Protein AF-A0A3A8I3D2-F1 (afdb_monomer_lite)

Sequence (165 aa):
MLLFLLPLLASAEVLASDATSPMPQQTCRCTVELSTLLSSGLMNAQGVATLRLNAPASSASVNNKADFRIRSFRSSQRIAVLIELPEGVSLPGRDLLASLGALQPQVLPTLQVLQVAPSTASERAQIIVEAPASTTEALGVYTLELLDAEGTRFLVLPDVRFPTS

Secondary structure (DSSP, 8-state):
---------------------------------HHHHHHTTSSBTTBSEEEEEPPP---S-SS-TT--EEEEEE-SSEEEEEEEPPTTPPPPSSPPEEEEEESSS-B----EEEEE--BTTBSS-EEEEEEE--TGGGSS-EEEEEE-TTS-EEEEEEEE-----

pLDDT: mean 70.25, std 18.43, range [34.84, 92.25]

Radius of gyration: 26.81 Å; chains: 1; bounding box: 103×36×58 Å

Structure (mmCIF, N/CA/C/O backbone):
data_AF-A0A3A8I3D2-F1
#
_entry.id   AF-A0A3A8I3D2-F1
#
loop_
_atom_site.group_PDB
_atom_site.id
_atom_site.type_symbol
_atom_site.label_atom_id
_atom_site.label_alt_id
_atom_site.label_comp_id
_atom_site.label_asym_id
_atom_site.label_entity_id
_atom_site.label_seq_id
_atom_site.pdbx_PDB_ins_code
_atom_site.Cartn_x
_atom_site.Cartn_y
_atom_site.Cartn_z
_atom_site.occupancy
_atom_site.B_iso_or_equiv
_atom_site.auth_seq_id
_atom_site.auth_comp_id
_atom_site.auth_asym_id
_atom_site.auth_atom_id
_atom_site.pdbx_PDB_model_num
ATOM 1 N N . MET A 1 1 ? 88.417 6.825 36.143 1.00 45.28 1 MET A N 1
ATOM 2 C CA . MET A 1 1 ? 88.680 6.827 34.685 1.00 45.28 1 MET A CA 1
ATOM 3 C C . MET A 1 1 ? 87.656 5.930 34.005 1.00 45.28 1 MET A C 1
ATOM 5 O O . MET A 1 1 ? 87.291 4.938 34.614 1.00 45.28 1 MET A O 1
ATOM 9 N N . LEU A 1 2 ? 87.270 6.297 32.775 1.00 47.28 2 LEU A N 1
ATOM 10 C CA . LEU A 1 2 ? 86.162 5.828 31.914 1.00 47.28 2 LEU A CA 1
ATOM 11 C C . LEU A 1 2 ? 84.782 6.410 32.273 1.00 47.28 2 LEU A C 1
ATOM 13 O O . LEU A 1 2 ? 84.185 6.007 33.260 1.00 47.28 2 LEU A O 1
ATOM 17 N N . LEU A 1 3 ? 84.348 7.528 31.678 1.00 46.16 3 LEU A N 1
ATOM 18 C CA . LEU A 1 3 ? 83.995 7.870 30.276 1.00 46.16 3 LEU A CA 1
ATOM 19 C C . LEU A 1 3 ? 82.524 7.577 29.945 1.00 46.16 3 LEU A C 1
ATOM 21 O O . LEU A 1 3 ? 82.116 6.439 29.746 1.00 46.16 3 LEU A O 1
ATOM 25 N N . PHE A 1 4 ? 81.777 8.681 29.873 1.00 47.28 4 PHE A N 1
ATOM 26 C CA . PHE A 1 4 ? 80.453 8.849 29.287 1.00 47.28 4 PHE A CA 1
ATOM 27 C C . PHE A 1 4 ? 80.393 8.342 27.840 1.00 47.28 4 PHE A C 1
ATOM 29 O O . PHE A 1 4 ? 81.262 8.686 27.041 1.00 47.28 4 PHE A O 1
ATOM 36 N N . LEU A 1 5 ? 79.299 7.665 27.480 1.00 53.06 5 LEU A N 1
ATOM 37 C CA . LEU A 1 5 ? 78.799 7.595 26.105 1.00 53.06 5 LEU A CA 1
ATOM 38 C C . LEU A 1 5 ? 77.282 7.837 26.106 1.00 53.06 5 LEU A C 1
ATOM 40 O O . LEU A 1 5 ? 76.495 6.995 26.528 1.00 53.06 5 LEU A O 1
ATOM 44 N N . LEU A 1 6 ? 76.913 9.036 25.655 1.00 52.94 6 LEU A N 1
ATOM 45 C CA . LEU A 1 6 ? 75.579 9.423 25.195 1.00 52.94 6 LEU A CA 1
ATOM 46 C C . LEU A 1 6 ? 75.280 8.777 23.830 1.00 52.94 6 LEU A C 1
ATOM 48 O O . LEU A 1 6 ? 76.195 8.631 23.018 1.00 52.94 6 LEU A O 1
ATOM 52 N N . PRO A 1 7 ? 73.994 8.574 23.511 1.00 58.38 7 PRO A N 1
ATOM 53 C CA . PRO A 1 7 ? 73.449 9.024 22.228 1.00 58.38 7 PRO A CA 1
ATOM 54 C C . PRO A 1 7 ? 72.292 10.013 22.499 1.00 58.38 7 PRO A C 1
ATOM 56 O O . PRO A 1 7 ? 71.399 9.728 23.290 1.00 58.38 7 PRO A O 1
ATOM 59 N N . LEU A 1 8 ? 72.393 11.297 22.131 1.00 46.88 8 LEU A N 1
ATOM 60 C CA . LEU A 1 8 ? 72.035 11.897 20.829 1.00 46.88 8 LEU A CA 1
ATOM 61 C C . LEU A 1 8 ? 70.617 11.519 20.328 1.00 46.88 8 LEU A C 1
ATOM 63 O O . LEU A 1 8 ? 70.448 10.450 19.760 1.00 46.88 8 LEU A O 1
ATOM 67 N N . LEU A 1 9 ? 69.654 12.435 20.582 1.00 44.38 9 LEU A N 1
ATOM 68 C CA . LEU A 1 9 ? 68.710 13.105 19.642 1.00 44.38 9 LEU A CA 1
ATOM 69 C C . LEU A 1 9 ? 68.002 12.227 18.573 1.00 44.38 9 LEU A C 1
ATOM 71 O O . LEU A 1 9 ? 68.646 11.449 17.894 1.00 44.38 9 LEU A O 1
ATOM 75 N N . ALA A 1 10 ? 66.714 12.350 18.237 1.00 43.31 10 ALA A N 1
ATOM 76 C CA . ALA A 1 10 ? 65.769 13.458 18.336 1.00 43.31 10 ALA A CA 1
ATOM 77 C C . ALA A 1 10 ? 64.332 12.990 17.994 1.00 43.31 10 ALA A C 1
ATOM 79 O O . ALA A 1 10 ? 64.142 12.025 17.261 1.00 43.31 10 ALA A O 1
ATOM 80 N N . SER A 1 11 ? 63.367 13.765 18.494 1.00 47.00 11 SER A N 1
ATOM 81 C CA . SER A 1 11 ? 62.083 14.162 17.894 1.00 47.00 11 SER A CA 1
ATOM 82 C C . SER A 1 11 ? 61.151 13.126 17.252 1.00 47.00 11 SER A C 1
ATOM 84 O O . SER A 1 11 ? 61.326 12.731 16.104 1.00 47.00 11 SER A O 1
ATOM 86 N N . ALA A 1 12 ? 60.014 12.909 17.914 1.00 44.94 12 ALA A N 1
ATOM 87 C CA . ALA A 1 12 ? 58.710 13.012 17.261 1.00 44.94 12 ALA A CA 1
ATOM 88 C C . ALA A 1 12 ? 57.662 13.443 18.299 1.00 44.94 12 ALA A C 1
ATOM 90 O O . ALA A 1 12 ? 57.175 12.637 19.090 1.00 44.94 12 ALA A O 1
ATOM 91 N N . GLU A 1 13 ? 57.338 14.737 18.302 1.00 48.84 13 GLU A N 1
ATOM 92 C CA . GLU A 1 13 ? 56.023 15.202 18.736 1.00 48.84 13 GLU A CA 1
ATOM 93 C C . GLU A 1 13 ? 54.978 14.552 17.824 1.00 48.84 13 GLU A C 1
ATOM 95 O O . GLU A 1 13 ? 54.982 14.777 16.615 1.00 48.84 13 GLU A O 1
ATOM 100 N N . VAL A 1 14 ? 54.067 13.766 18.392 1.00 44.44 14 VAL A N 1
ATOM 101 C CA . VAL A 1 14 ? 52.742 13.572 17.803 1.00 44.44 14 VAL A CA 1
ATOM 102 C C . VAL A 1 14 ? 51.732 13.865 18.899 1.00 44.44 14 VAL A C 1
ATOM 104 O O . VAL A 1 14 ? 51.748 13.272 19.976 1.00 44.44 14 VAL A O 1
ATOM 107 N N . LEU A 1 15 ? 50.930 14.879 18.601 1.00 45.19 15 LEU A N 1
ATOM 108 C CA . LEU A 1 15 ? 49.919 15.493 19.438 1.00 45.19 15 LEU A CA 1
ATOM 109 C C . LEU A 1 15 ? 48.858 14.491 19.900 1.00 45.19 15 LEU A C 1
ATOM 111 O O . LEU A 1 15 ? 48.501 13.542 19.204 1.00 45.19 15 LEU A O 1
ATOM 115 N N . ALA A 1 16 ? 48.352 14.777 21.092 1.00 43.56 16 ALA A N 1
ATOM 116 C CA . ALA A 1 16 ? 47.187 14.170 21.702 1.00 43.56 16 ALA A CA 1
ATOM 117 C C . ALA A 1 16 ? 45.864 14.559 21.006 1.00 43.56 16 ALA A C 1
ATOM 119 O O . ALA A 1 16 ? 45.813 15.488 20.201 1.00 43.56 16 ALA A O 1
ATOM 120 N N . SER A 1 17 ? 44.808 13.897 21.491 1.00 39.97 17 SER A N 1
ATOM 121 C CA . SER A 1 17 ? 43.369 14.187 21.381 1.00 39.97 17 SER A CA 1
ATOM 122 C C . SER A 1 17 ? 42.660 13.568 20.175 1.00 39.97 17 SER A C 1
ATOM 124 O O . SER A 1 17 ? 42.918 13.924 19.035 1.00 39.97 17 SER A O 1
ATOM 126 N N . ASP A 1 18 ? 41.898 12.490 20.353 1.00 41.66 18 ASP A N 1
ATOM 127 C CA . ASP A 1 18 ? 40.596 12.362 21.043 1.00 41.66 18 ASP A CA 1
ATOM 128 C C . ASP A 1 18 ? 39.407 12.602 20.087 1.00 41.66 18 ASP A C 1
ATOM 130 O O . ASP A 1 18 ? 39.332 13.605 19.384 1.00 41.66 18 ASP A O 1
ATOM 134 N N . ALA A 1 19 ? 38.489 11.633 20.144 1.00 44.56 19 ALA A N 1
ATOM 135 C CA . ALA A 1 19 ? 37.110 11.587 19.664 1.00 44.56 19 ALA A CA 1
ATOM 136 C C . ALA A 1 19 ? 36.756 11.401 18.161 1.00 44.56 19 ALA A C 1
ATOM 138 O O . ALA A 1 19 ? 37.063 12.216 17.295 1.00 44.56 19 ALA A O 1
ATOM 139 N N . THR A 1 20 ? 35.824 10.440 17.974 1.00 39.44 20 THR A N 1
ATOM 140 C CA . THR A 1 20 ? 34.731 10.350 16.960 1.00 39.44 20 THR A CA 1
ATOM 141 C C . THR A 1 20 ? 35.071 9.611 15.653 1.00 39.44 20 THR A C 1
ATOM 143 O O . THR A 1 20 ? 35.950 10.035 14.922 1.00 39.44 20 THR A O 1
ATOM 146 N N . SER A 1 21 ? 34.419 8.540 15.184 1.00 49.59 21 SER A N 1
ATOM 147 C CA . SER A 1 21 ? 33.347 7.629 15.629 1.00 49.59 21 SER A CA 1
ATOM 148 C C . SER A 1 21 ? 33.421 6.383 14.719 1.00 49.59 21 SER A C 1
ATOM 150 O O . SER A 1 21 ? 33.806 6.524 13.555 1.00 49.59 21 SER A O 1
ATOM 152 N N . PRO A 1 22 ? 33.014 5.178 15.158 1.00 46.62 22 PRO A N 1
ATOM 153 C CA . PRO A 1 22 ? 32.799 4.069 14.235 1.00 46.62 22 PRO A CA 1
ATOM 154 C C . PRO A 1 22 ? 31.617 4.391 13.309 1.00 46.62 22 PRO A C 1
ATOM 156 O O . PRO A 1 22 ? 30.553 4.816 13.760 1.00 46.62 22 PRO A O 1
ATOM 159 N N . MET A 1 23 ? 31.817 4.191 12.006 1.00 46.06 23 MET A N 1
ATOM 160 C CA . MET A 1 23 ? 30.776 4.261 10.979 1.00 46.06 23 MET A CA 1
ATOM 161 C C . MET A 1 23 ? 29.561 3.424 11.429 1.00 46.06 23 MET A C 1
ATOM 163 O O . MET A 1 23 ? 29.743 2.235 11.716 1.00 46.06 23 MET A O 1
ATOM 167 N N . PRO A 1 24 ? 28.334 3.974 11.508 1.00 43.16 24 PRO A N 1
ATOM 168 C CA . PRO A 1 24 ? 27.174 3.149 11.790 1.00 43.16 24 PRO A CA 1
ATOM 169 C C . PRO A 1 24 ? 26.955 2.229 10.590 1.00 43.16 24 PRO A C 1
ATOM 171 O O . PRO A 1 24 ? 26.615 2.667 9.492 1.00 43.16 24 PRO A O 1
ATOM 174 N N . GLN A 1 25 ? 27.178 0.933 10.799 1.00 41.53 25 GLN A N 1
ATOM 175 C CA . GLN A 1 25 ? 26.699 -0.097 9.893 1.00 41.53 25 GLN A CA 1
ATOM 176 C C . GLN A 1 25 ? 25.180 0.017 9.850 1.00 41.53 25 GLN A C 1
ATOM 178 O O . GLN A 1 25 ? 24.478 -0.418 10.762 1.00 41.53 25 GLN A O 1
ATOM 183 N N . GLN A 1 26 ? 24.661 0.618 8.786 1.00 46.66 26 GLN A N 1
ATOM 184 C CA . GLN A 1 26 ? 23.233 0.667 8.525 1.00 46.66 26 GLN A CA 1
ATOM 185 C C . GLN A 1 26 ? 22.783 -0.684 7.967 1.00 46.66 26 GLN A C 1
ATOM 187 O O . GLN A 1 26 ? 22.325 -0.817 6.841 1.00 46.66 26 GLN A O 1
ATOM 192 N N . THR A 1 27 ? 22.929 -1.725 8.779 1.00 40.25 27 THR A N 1
ATOM 193 C CA . THR A 1 27 ? 22.134 -2.933 8.642 1.00 40.25 27 THR A CA 1
ATOM 194 C C . THR A 1 27 ? 20.965 -2.771 9.591 1.00 40.25 27 THR A C 1
ATOM 196 O O . THR A 1 27 ? 21.066 -3.111 10.770 1.00 40.25 27 THR A O 1
ATOM 199 N N . CYS A 1 28 ? 19.843 -2.255 9.088 1.00 41.00 28 CYS A N 1
ATOM 200 C CA . CYS A 1 28 ? 18.551 -2.572 9.686 1.00 41.00 28 CYS A CA 1
ATOM 201 C C . CYS A 1 28 ? 18.375 -4.093 9.585 1.00 41.00 28 CYS A C 1
ATOM 203 O O . CYS A 1 28 ? 17.781 -4.607 8.643 1.00 41.00 28 CYS A O 1
ATOM 205 N N . ARG A 1 29 ? 18.937 -4.839 10.540 1.00 43.75 29 ARG A N 1
ATOM 206 C CA . ARG A 1 29 ? 18.545 -6.223 10.793 1.00 43.75 29 ARG A CA 1
ATOM 207 C C . ARG A 1 29 ? 17.250 -6.188 11.587 1.00 43.75 29 ARG A C 1
ATOM 209 O O . ARG A 1 29 ? 17.215 -6.533 12.760 1.00 43.75 29 ARG A O 1
ATOM 216 N N . CYS A 1 30 ? 16.183 -5.754 10.931 1.00 47.91 30 CYS A N 1
ATOM 217 C CA . CYS A 1 30 ? 14.837 -5.981 11.424 1.00 47.91 30 CYS A CA 1
ATOM 218 C C . CYS A 1 30 ? 14.415 -7.380 10.973 1.00 47.91 30 CYS A C 1
ATOM 220 O O . CYS A 1 30 ? 13.545 -7.537 10.122 1.00 47.91 30 CYS A O 1
ATOM 222 N N . THR A 1 31 ? 15.067 -8.414 11.511 1.00 47.69 31 THR A N 1
ATOM 223 C CA . THR A 1 31 ? 14.458 -9.746 11.541 1.00 47.69 31 THR A CA 1
ATOM 224 C C . THR A 1 31 ? 13.271 -9.631 12.481 1.00 47.69 31 THR A C 1
ATOM 226 O O . THR A 1 31 ? 13.422 -9.652 13.700 1.00 47.69 31 THR A O 1
ATOM 229 N N . VAL A 1 32 ? 12.092 -9.387 11.913 1.00 58.62 32 VAL A N 1
ATOM 230 C CA . VAL A 1 32 ? 10.853 -9.444 12.678 1.00 58.62 32 VAL A CA 1
ATOM 231 C C . VAL A 1 32 ? 10.551 -10.921 12.878 1.00 58.62 32 VAL A C 1
ATOM 233 O O . VAL A 1 32 ? 10.232 -11.635 11.929 1.00 58.62 32 VAL A O 1
ATOM 236 N N . GLU A 1 33 ? 10.727 -11.389 14.107 1.00 64.38 33 GLU A N 1
ATOM 237 C CA . GLU A 1 33 ? 10.473 -12.778 14.466 1.00 64.38 33 GLU A CA 1
ATOM 238 C C . GLU A 1 33 ? 8.989 -13.116 14.277 1.00 64.38 33 GLU A C 1
ATOM 240 O O . GLU A 1 33 ? 8.096 -12.307 14.542 1.00 64.38 33 GLU A O 1
ATOM 245 N N . LEU A 1 34 ? 8.708 -14.351 13.863 1.00 56.59 34 LEU A N 1
ATOM 246 C CA . LEU A 1 34 ? 7.341 -14.856 13.691 1.00 56.59 34 LEU A CA 1
ATOM 247 C C . LEU A 1 34 ? 6.551 -14.775 15.005 1.00 56.59 34 LEU A C 1
ATOM 249 O O . LEU A 1 34 ? 5.368 -14.446 15.011 1.00 56.59 34 LEU A O 1
ATOM 253 N N . SER A 1 35 ? 7.231 -14.995 16.132 1.00 50.88 35 SER A N 1
ATOM 254 C CA . SER A 1 35 ? 6.681 -14.788 17.472 1.00 50.88 35 SER A CA 1
ATOM 255 C C . SER A 1 35 ? 6.324 -13.323 17.734 1.00 50.88 35 SER A C 1
ATOM 257 O O . SER A 1 35 ? 5.276 -13.055 18.321 1.00 50.88 35 SER A O 1
ATOM 259 N N . THR A 1 36 ? 7.131 -12.367 17.266 1.00 58.78 36 THR A N 1
ATOM 260 C CA . THR A 1 36 ? 6.819 -10.932 17.325 1.00 58.78 36 THR A CA 1
ATOM 261 C C . THR A 1 36 ? 5.598 -10.607 16.475 1.00 58.78 36 THR A C 1
ATOM 263 O O . THR A 1 36 ? 4.718 -9.908 16.962 1.00 58.78 36 THR A O 1
ATOM 266 N N . LEU A 1 37 ? 5.476 -11.156 15.262 1.00 61.00 37 LEU A N 1
ATOM 267 C CA . LEU A 1 37 ? 4.299 -10.964 14.399 1.00 61.00 37 LEU A CA 1
ATOM 268 C C . LEU A 1 37 ? 3.014 -11.569 14.998 1.00 61.00 37 LEU A C 1
ATOM 270 O O . LEU A 1 37 ? 1.954 -10.950 14.923 1.00 61.00 37 LEU A O 1
ATOM 274 N N . LEU A 1 38 ? 3.106 -12.745 15.628 1.00 52.06 38 LEU A N 1
ATOM 275 C CA . LEU A 1 38 ? 1.980 -13.420 16.288 1.00 52.06 38 LEU A CA 1
ATOM 276 C C . LEU A 1 38 ? 1.554 -12.703 17.580 1.00 52.06 38 LEU A C 1
ATOM 278 O O . LEU A 1 38 ? 0.372 -12.441 17.784 1.00 52.06 38 LEU A O 1
ATOM 282 N N . SER A 1 39 ? 2.510 -12.344 18.442 1.00 48.19 39 SER A N 1
ATOM 283 C CA . SER A 1 39 ? 2.247 -11.654 19.720 1.00 48.19 39 SER A CA 1
ATOM 284 C C . SER A 1 39 ? 1.728 -10.229 19.544 1.00 48.19 39 SER A C 1
ATOM 286 O O . SER A 1 39 ? 0.940 -9.761 20.360 1.00 48.19 39 SER A O 1
ATOM 288 N N . SER A 1 40 ? 2.118 -9.556 18.461 1.00 55.94 40 SER A N 1
ATOM 289 C CA . SER A 1 40 ? 1.561 -8.253 18.090 1.00 55.94 40 SER A CA 1
ATOM 290 C C . SER A 1 40 ? 0.225 -8.365 17.347 1.00 55.94 40 SER A C 1
ATOM 292 O O . SER A 1 40 ? -0.410 -7.346 17.098 1.00 55.94 40 SER A O 1
ATOM 294 N N . GLY A 1 41 ? -0.244 -9.572 17.006 1.00 53.28 41 GLY A N 1
ATOM 295 C CA . GLY A 1 41 ? -1.491 -9.784 16.263 1.00 53.28 41 GLY A CA 1
ATOM 296 C C . GLY A 1 41 ? -1.425 -9.315 14.806 1.00 53.28 41 GLY A C 1
ATOM 297 O O . GLY A 1 41 ? -2.460 -9.076 14.187 1.00 53.28 41 GLY A O 1
ATOM 298 N N . LEU A 1 42 ? -0.215 -9.145 14.261 1.00 51.12 42 LEU A N 1
ATOM 299 C CA . LEU A 1 42 ? 0.008 -8.819 12.850 1.00 51.12 42 LEU A CA 1
ATOM 300 C C . LEU A 1 42 ? -0.088 -10.062 11.950 1.00 51.12 42 LEU A C 1
ATOM 302 O O . LEU A 1 42 ? -0.226 -9.943 10.735 1.00 51.12 42 LEU A O 1
ATOM 306 N N . MET A 1 43 ? -0.025 -11.243 12.562 1.00 60.47 43 MET A N 1
ATOM 307 C CA . MET A 1 43 ? -0.262 -12.547 11.964 1.00 60.47 43 MET A CA 1
ATOM 308 C C . MET A 1 43 ? -1.170 -13.338 12.913 1.00 60.47 43 MET A C 1
ATOM 310 O O . MET A 1 43 ? -0.971 -13.295 14.126 1.00 60.47 43 MET A O 1
ATOM 314 N N . ASN A 1 44 ? -2.173 -14.042 12.395 1.00 62.03 44 ASN A N 1
ATOM 315 C CA . ASN A 1 44 ? -3.043 -14.922 13.186 1.00 62.03 44 ASN A CA 1
ATOM 316 C C . ASN A 1 44 ? -3.068 -16.340 12.583 1.00 62.03 44 ASN A C 1
ATOM 318 O O . ASN A 1 44 ? -2.254 -16.665 11.718 1.00 62.03 44 ASN A O 1
ATOM 322 N N . ALA A 1 45 ? -3.979 -17.206 13.041 1.00 51.19 45 ALA A N 1
ATOM 323 C CA . ALA A 1 45 ? -4.124 -18.569 12.511 1.00 51.19 45 ALA A CA 1
ATOM 324 C C . ALA A 1 45 ? -4.437 -18.606 10.997 1.00 51.19 45 ALA A C 1
ATOM 326 O O . ALA A 1 45 ? -4.316 -19.654 10.368 1.00 51.19 45 ALA A O 1
ATOM 327 N N . GLN A 1 46 ? -4.824 -17.469 10.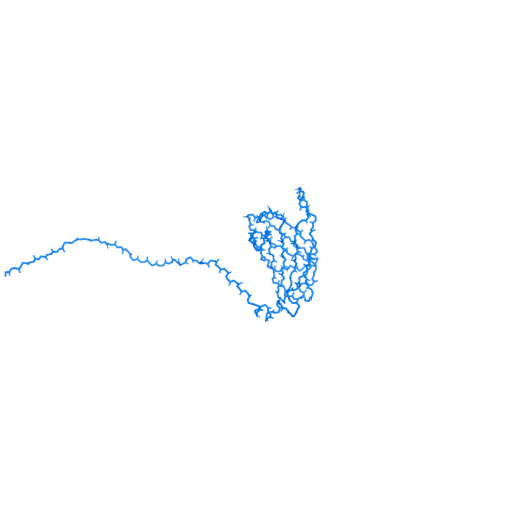415 1.00 51.53 46 GLN A N 1
ATOM 328 C CA . GLN A 1 46 ? -5.106 -17.257 9.001 1.00 51.53 46 GLN A CA 1
ATOM 329 C C . GLN A 1 46 ? -3.936 -16.576 8.254 1.00 51.53 46 GLN A C 1
ATOM 331 O O . GLN A 1 46 ? -4.031 -16.351 7.049 1.00 51.53 46 GLN A O 1
ATOM 336 N N . GLY A 1 47 ? -2.816 -16.296 8.933 1.00 60.88 47 GLY A N 1
ATOM 337 C CA . GLY A 1 47 ? -1.613 -15.679 8.371 1.00 60.88 47 GLY A CA 1
ATOM 338 C C . GLY A 1 47 ? -1.626 -14.149 8.429 1.00 60.88 47 GLY A C 1
ATOM 339 O O . GLY A 1 47 ? -2.226 -13.551 9.320 1.00 60.88 47 GLY A O 1
ATOM 340 N N . VAL A 1 48 ? -0.910 -13.509 7.499 1.00 64.69 48 VAL A N 1
ATOM 341 C CA . VAL A 1 48 ? -1.051 -12.071 7.223 1.00 64.69 48 VAL A CA 1
ATOM 342 C C . VAL A 1 48 ? -2.175 -11.925 6.212 1.00 64.69 48 VAL A C 1
ATOM 344 O O . VAL A 1 48 ? -2.119 -12.522 5.136 1.00 64.69 48 VAL A O 1
ATOM 347 N N . ALA A 1 49 ? -3.188 -11.132 6.537 1.00 60.91 49 ALA A N 1
ATOM 348 C CA . ALA A 1 49 ? -4.296 -10.925 5.626 1.00 60.91 49 ALA A CA 1
ATOM 349 C C . ALA A 1 49 ? -3.813 -10.143 4.394 1.00 60.91 49 ALA A C 1
ATOM 351 O O . ALA A 1 49 ? -3.170 -9.097 4.526 1.00 60.91 49 ALA A O 1
ATOM 352 N N . THR A 1 50 ? -4.121 -10.644 3.196 1.00 60.12 50 THR A N 1
ATOM 353 C CA . THR A 1 50 ? -3.716 -10.025 1.925 1.00 60.12 50 THR A CA 1
ATOM 354 C C . THR A 1 50 ? -4.926 -9.760 1.045 1.00 60.12 50 THR A C 1
ATOM 356 O O . THR A 1 50 ? -5.768 -10.645 0.886 1.00 60.12 50 THR A O 1
ATOM 359 N N . LEU A 1 51 ? -4.980 -8.596 0.404 1.00 60.22 51 LEU A N 1
ATOM 360 C CA . LEU A 1 51 ? -5.976 -8.284 -0.619 1.00 60.22 51 LEU A CA 1
ATOM 361 C C . LEU A 1 51 ? -5.272 -7.817 -1.897 1.00 60.22 51 LEU A C 1
ATOM 363 O O . LEU A 1 51 ? -4.402 -6.953 -1.851 1.00 60.22 51 LEU A O 1
ATOM 367 N N . ARG A 1 52 ? -5.629 -8.392 -3.051 1.00 70.31 52 ARG A N 1
ATOM 368 C CA . ARG A 1 52 ? -5.163 -7.894 -4.357 1.00 70.31 52 ARG A CA 1
ATOM 369 C C . ARG A 1 52 ? -5.992 -6.676 -4.758 1.00 70.31 52 ARG A C 1
ATOM 371 O O . ARG A 1 52 ? -7.216 -6.726 -4.671 1.00 70.31 52 ARG A O 1
ATOM 378 N N . LEU A 1 53 ? -5.327 -5.619 -5.216 1.00 57.75 53 LEU A N 1
ATOM 379 C CA . LEU A 1 53 ? -5.969 -4.398 -5.704 1.00 57.75 53 LEU A CA 1
ATOM 380 C C . LEU A 1 53 ? -5.848 -4.305 -7.228 1.00 57.75 53 LEU A C 1
ATOM 382 O O . LEU A 1 53 ? -4.884 -4.800 -7.816 1.00 57.75 53 LEU A O 1
ATOM 386 N N . ASN A 1 54 ? -6.823 -3.658 -7.864 1.00 72.56 54 ASN A N 1
ATOM 387 C CA . ASN A 1 54 ? -6.769 -3.376 -9.295 1.00 72.56 54 ASN A CA 1
ATOM 388 C C . ASN A 1 54 ? -5.859 -2.168 -9.546 1.00 72.56 54 ASN A C 1
ATOM 390 O O . ASN A 1 54 ? -5.974 -1.151 -8.864 1.00 72.56 54 ASN A O 1
ATOM 394 N N . ALA A 1 55 ? -4.973 -2.262 -10.536 1.00 59.47 55 ALA A N 1
ATOM 395 C CA . ALA A 1 55 ? -4.163 -1.124 -10.953 1.00 59.47 55 ALA A CA 1
ATOM 396 C C . ALA A 1 55 ? -5.020 -0.103 -11.737 1.00 59.47 55 ALA A C 1
ATOM 398 O O . ALA A 1 55 ? -5.819 -0.504 -12.588 1.00 59.47 55 ALA A O 1
ATOM 399 N N . PRO A 1 56 ? -4.876 1.209 -11.485 1.00 52.84 56 PRO A N 1
ATOM 400 C CA . PRO A 1 56 ? -5.593 2.245 -12.216 1.00 52.84 56 PRO A CA 1
ATOM 401 C C . PRO A 1 56 ? -5.000 2.472 -13.606 1.00 52.84 56 PRO A C 1
ATOM 403 O O . PRO A 1 56 ? -3.825 2.218 -13.868 1.00 52.84 56 PRO A O 1
ATOM 406 N N . ALA A 1 57 ? -5.820 3.019 -14.504 1.00 46.53 57 ALA A N 1
ATOM 407 C CA . ALA A 1 57 ? -5.355 3.506 -15.796 1.00 46.53 57 ALA A CA 1
ATOM 408 C C . ALA A 1 57 ? -4.537 4.797 -15.597 1.00 46.53 57 ALA A C 1
ATOM 410 O O . ALA A 1 57 ? -5.100 5.844 -15.289 1.00 46.53 57 ALA A O 1
ATOM 411 N N . SER A 1 58 ? -3.213 4.725 -15.758 1.00 43.91 58 SER A N 1
ATOM 412 C CA . SER A 1 58 ? -2.336 5.905 -15.725 1.00 43.91 58 SER A CA 1
ATOM 413 C C . SER A 1 58 ? -2.555 6.806 -16.949 1.00 43.91 58 SER A C 1
ATOM 415 O O . SER A 1 58 ? -2.759 6.313 -18.060 1.00 43.91 58 SER A O 1
ATOM 417 N N . SER A 1 59 ? -2.491 8.127 -16.745 1.00 41.66 59 SER A N 1
ATOM 418 C CA . SER A 1 59 ? -2.518 9.157 -17.795 1.00 41.66 59 SER A CA 1
ATOM 419 C C . SER A 1 59 ? -1.146 9.421 -18.434 1.00 41.66 59 SER A C 1
ATOM 421 O O . SER A 1 59 ? -1.053 10.219 -19.368 1.00 41.66 59 SER A O 1
ATOM 423 N N . ALA A 1 60 ? -0.080 8.761 -17.967 1.00 41.75 60 ALA A N 1
ATOM 424 C CA . ALA A 1 60 ? 1.241 8.862 -18.573 1.00 41.75 60 ALA A CA 1
ATOM 425 C C . ALA A 1 60 ? 1.317 7.983 -19.834 1.00 41.75 60 ALA A C 1
ATOM 427 O O . ALA A 1 60 ? 1.152 6.764 -19.789 1.00 41.75 60 ALA A O 1
ATOM 428 N N . SER A 1 61 ? 1.523 8.642 -20.972 1.00 41.03 61 SER A N 1
ATOM 429 C CA . SER A 1 61 ? 1.643 8.046 -22.299 1.00 41.03 61 SER A CA 1
ATOM 430 C C . SER A 1 61 ? 2.732 6.963 -22.370 1.00 41.03 61 SER A C 1
ATOM 432 O O . SER A 1 61 ? 3.822 7.135 -21.832 1.00 41.03 61 SER A O 1
ATOM 434 N N . VAL A 1 62 ? 2.421 5.921 -23.155 1.00 35.22 62 VAL A N 1
ATOM 435 C CA . VAL A 1 62 ? 3.261 4.823 -23.677 1.00 35.22 62 VAL A CA 1
ATOM 436 C C . VAL A 1 62 ? 3.152 3.474 -22.933 1.00 35.22 62 VAL A C 1
ATOM 438 O O . VAL A 1 62 ? 3.934 3.108 -22.064 1.00 35.22 62 VAL A O 1
ATOM 441 N N . ASN A 1 63 ? 2.165 2.690 -23.387 1.00 34.84 63 ASN A N 1
ATOM 442 C CA . ASN A 1 63 ? 2.148 1.224 -23.532 1.00 34.84 63 ASN A CA 1
ATOM 443 C C . ASN A 1 63 ? 2.370 0.279 -22.338 1.00 34.84 63 ASN A C 1
ATOM 445 O O . ASN A 1 63 ? 2.326 -0.925 -22.565 1.00 34.84 63 ASN A O 1
ATOM 449 N N . ASN A 1 64 ? 2.505 0.733 -21.090 1.00 42.41 64 ASN A N 1
ATOM 450 C CA . ASN A 1 64 ? 2.745 -0.182 -19.958 1.00 42.41 64 ASN A CA 1
ATOM 451 C C . ASN A 1 64 ? 1.592 -0.243 -18.938 1.00 42.41 64 ASN A C 1
ATOM 453 O O . ASN A 1 64 ? 1.777 -0.219 -17.724 1.00 42.41 64 ASN A O 1
ATOM 457 N N . LYS A 1 65 ? 0.361 -0.305 -19.460 1.00 47.22 65 LYS A N 1
ATOM 458 C CA . LYS A 1 65 ? -0.906 -0.246 -18.707 1.00 47.22 65 LYS A CA 1
ATOM 459 C C . LYS A 1 65 ? -1.174 -1.468 -17.797 1.00 47.22 65 LYS A C 1
ATOM 461 O O . LYS A 1 65 ? -2.140 -1.429 -17.046 1.00 47.22 65 LYS A O 1
ATOM 466 N N . ALA A 1 66 ? -0.396 -2.555 -17.870 1.00 53.22 66 ALA A N 1
ATOM 467 C CA . ALA A 1 66 ? -0.892 -3.892 -17.504 1.00 53.22 66 ALA A CA 1
ATOM 468 C C . ALA A 1 66 ? -0.139 -4.670 -16.406 1.00 53.22 66 ALA A C 1
ATOM 470 O O . ALA A 1 66 ? -0.609 -5.747 -16.051 1.00 53.22 66 ALA A O 1
ATOM 471 N N . ASP A 1 67 ? 0.973 -4.178 -15.846 1.00 72.25 67 ASP A N 1
ATOM 472 C CA . ASP A 1 67 ? 1.857 -5.065 -15.061 1.00 72.25 67 ASP A CA 1
ATOM 473 C C . ASP A 1 67 ? 2.143 -4.666 -13.609 1.00 72.25 67 ASP A C 1
ATOM 475 O O . ASP A 1 67 ? 2.887 -5.371 -12.922 1.00 72.25 67 ASP A O 1
ATOM 479 N N . PHE A 1 68 ? 1.538 -3.594 -13.092 1.00 81.69 68 PHE A N 1
ATOM 480 C CA . PHE A 1 68 ? 1.627 -3.334 -11.654 1.00 81.69 68 PHE A CA 1
ATOM 481 C C . PHE A 1 68 ? 0.900 -4.434 -10.879 1.00 81.69 68 PHE A C 1
ATOM 483 O O . PHE A 1 68 ? -0.287 -4.684 -11.098 1.00 81.69 68 PHE A O 1
ATOM 490 N N . ARG A 1 69 ? 1.594 -5.067 -9.930 1.00 86.00 69 ARG A N 1
ATOM 491 C CA . ARG A 1 69 ? 0.965 -5.995 -8.983 1.00 86.00 69 ARG A CA 1
ATOM 492 C C . ARG A 1 69 ? 0.835 -5.299 -7.647 1.00 86.00 69 ARG A C 1
ATOM 494 O O . ARG A 1 69 ? 1.834 -4.973 -7.013 1.00 86.00 69 ARG A O 1
ATOM 501 N N . ILE A 1 70 ? -0.406 -5.081 -7.230 1.00 87.31 70 ILE A N 1
ATOM 502 C CA . ILE A 1 70 ? -0.705 -4.303 -6.034 1.00 87.31 70 ILE A CA 1
ATOM 503 C C . ILE A 1 70 ? -1.388 -5.205 -5.015 1.00 87.31 70 ILE A C 1
ATOM 505 O O . ILE A 1 70 ? -2.367 -5.896 -5.317 1.00 87.31 70 ILE A O 1
ATOM 509 N N . ARG A 1 71 ? -0.851 -5.209 -3.797 1.00 87.62 71 ARG A N 1
ATOM 510 C CA . ARG A 1 71 ? -1.388 -5.957 -2.662 1.00 87.62 71 ARG A CA 1
ATOM 511 C C . ARG A 1 71 ? -1.465 -5.048 -1.452 1.00 87.62 71 ARG A C 1
ATOM 513 O O . ARG A 1 71 ? -0.524 -4.308 -1.191 1.00 87.62 71 ARG A O 1
ATOM 520 N N . SER A 1 72 ? -2.551 -5.131 -0.702 1.00 88.56 72 SER A N 1
ATOM 521 C CA . SER A 1 72 ? -2.661 -4.497 0.603 1.00 88.56 72 SER A CA 1
ATOM 522 C C . SER A 1 72 ? -2.650 -5.538 1.712 1.00 88.56 72 SER A C 1
ATOM 524 O O . SER A 1 72 ? -3.108 -6.673 1.548 1.00 88.56 72 SER A O 1
ATOM 526 N N . PHE A 1 73 ? -2.103 -5.129 2.847 1.00 85.00 73 PHE A N 1
ATOM 527 C CA . PHE A 1 73 ? -1.923 -5.946 4.030 1.00 85.00 73 PHE A CA 1
ATOM 528 C C . PHE A 1 73 ? -2.489 -5.205 5.223 1.00 85.00 73 PHE A C 1
ATOM 530 O O . PHE A 1 73 ? -2.368 -3.981 5.326 1.00 85.00 73 PHE A O 1
ATOM 537 N N . ARG A 1 74 ? -3.084 -5.961 6.139 1.00 85.44 74 ARG A N 1
ATOM 538 C CA . ARG A 1 74 ? -3.508 -5.438 7.428 1.00 85.44 74 ARG A CA 1
ATOM 539 C C . ARG A 1 74 ? -2.964 -6.310 8.534 1.00 85.44 74 ARG A C 1
ATOM 541 O O . ARG A 1 74 ? -2.853 -7.524 8.414 1.00 85.44 74 ARG A O 1
ATOM 548 N N . SER A 1 75 ? -2.703 -5.637 9.629 1.00 80.31 75 SER A N 1
ATOM 549 C CA . SER A 1 75 ? -2.285 -6.176 10.896 1.00 80.31 75 SER A CA 1
ATOM 550 C C . SER A 1 75 ? -3.076 -5.469 12.012 1.00 80.31 75 SER A C 1
ATOM 552 O O . SER A 1 75 ? -3.844 -4.552 11.723 1.00 80.31 75 SER A O 1
ATOM 554 N N . SER A 1 76 ? -2.928 -5.854 13.279 1.00 79.75 76 SER A N 1
ATOM 555 C CA . SER A 1 76 ? -3.686 -5.234 14.384 1.00 79.75 76 SER A CA 1
ATOM 556 C C . SER A 1 76 ? -3.481 -3.711 14.537 1.00 79.75 76 SER A C 1
ATOM 558 O O . SER A 1 76 ? -4.375 -3.022 15.027 1.00 79.75 76 SER A O 1
ATOM 560 N N . GLN A 1 77 ? -2.307 -3.193 14.149 1.00 81.50 77 GLN A N 1
ATOM 561 C CA . GLN A 1 77 ? -1.888 -1.802 14.393 1.00 81.50 77 GLN A CA 1
ATOM 562 C C . GLN A 1 77 ? -1.240 -1.120 13.181 1.00 81.50 77 GLN A C 1
ATOM 564 O O . GLN A 1 77 ? -0.772 0.017 13.283 1.00 81.50 77 GLN A O 1
ATOM 569 N N . ARG A 1 78 ? -1.153 -1.805 12.040 1.00 85.50 78 ARG A N 1
ATOM 570 C CA . ARG A 1 78 ? -0.530 -1.280 10.819 1.00 85.50 78 ARG A CA 1
ATOM 571 C C . ARG A 1 78 ? -1.254 -1.748 9.570 1.00 85.50 78 ARG A C 1
ATOM 573 O O . ARG A 1 78 ? -1.816 -2.847 9.516 1.00 85.50 78 ARG A O 1
ATOM 580 N N . ILE A 1 79 ? -1.126 -0.934 8.540 1.00 87.81 79 ILE A N 1
ATOM 581 C CA . ILE A 1 79 ? -1.509 -1.241 7.170 1.00 87.81 79 ILE A CA 1
ATOM 582 C C . ILE A 1 79 ? -0.295 -1.094 6.262 1.00 87.81 79 ILE A C 1
ATOM 584 O O . ILE A 1 79 ? 0.600 -0.290 6.535 1.00 87.81 79 ILE A O 1
ATOM 588 N N . ALA A 1 80 ? -0.276 -1.861 5.177 1.00 91.94 80 ALA A N 1
ATOM 589 C CA . ALA A 1 80 ? 0.740 -1.720 4.147 1.00 91.94 80 ALA A CA 1
ATOM 590 C C . ALA A 1 80 ? 0.156 -1.900 2.745 1.00 91.94 80 ALA A C 1
ATOM 592 O O . ALA A 1 80 ? -0.785 -2.670 2.551 1.00 91.94 80 ALA A O 1
ATOM 593 N N . VAL A 1 81 ? 0.742 -1.221 1.763 1.00 90.69 81 VAL A N 1
ATOM 594 C CA . VAL A 1 81 ? 0.493 -1.428 0.335 1.00 90.69 81 VAL A CA 1
ATOM 595 C C . VAL A 1 81 ? 1.822 -1.755 -0.337 1.00 90.69 81 VAL A C 1
ATOM 597 O O . VAL A 1 81 ? 2.754 -0.959 -0.298 1.00 90.69 81 VAL A O 1
ATOM 600 N N . LEU A 1 82 ? 1.902 -2.929 -0.956 1.00 90.38 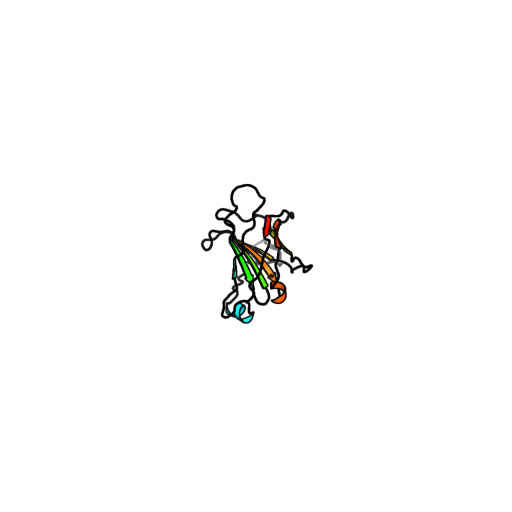82 LEU A N 1
ATOM 601 C CA . LEU A 1 82 ? 3.009 -3.349 -1.808 1.00 90.38 82 LEU A CA 1
ATOM 602 C C . LEU A 1 82 ? 2.630 -3.120 -3.264 1.00 90.38 82 LEU A C 1
ATOM 604 O O . LEU A 1 82 ? 1.599 -3.614 -3.726 1.00 90.38 82 LEU A O 1
ATOM 608 N N . ILE A 1 83 ? 3.497 -2.420 -3.980 1.00 90.31 83 ILE A N 1
ATOM 609 C CA . ILE A 1 83 ? 3.378 -2.124 -5.400 1.00 90.31 83 ILE A CA 1
ATOM 610 C C . ILE A 1 83 ? 4.612 -2.709 -6.078 1.00 90.31 83 ILE A C 1
ATOM 612 O O . ILE A 1 83 ? 5.717 -2.202 -5.908 1.00 90.31 83 ILE A O 1
ATOM 616 N N . GLU A 1 84 ? 4.436 -3.779 -6.841 1.00 88.00 84 GLU A N 1
ATOM 617 C CA . GLU A 1 84 ? 5.499 -4.315 -7.692 1.00 88.00 84 GLU A CA 1
ATOM 618 C C . GLU A 1 84 ? 5.414 -3.636 -9.054 1.00 88.00 84 GLU A C 1
ATOM 620 O O . GLU A 1 84 ? 4.357 -3.653 -9.696 1.00 88.00 84 GLU A O 1
ATOM 625 N N . LEU A 1 85 ? 6.520 -3.037 -9.485 1.00 87.56 85 LEU A N 1
ATOM 626 C CA . LEU A 1 85 ? 6.627 -2.397 -10.787 1.00 87.56 85 LEU A CA 1
ATOM 627 C C . LEU A 1 85 ? 6.724 -3.468 -11.889 1.00 87.56 85 LEU A C 1
ATOM 629 O O . LEU A 1 85 ? 7.126 -4.605 -11.613 1.00 87.56 85 LEU A O 1
ATOM 633 N N . PRO A 1 86 ? 6.373 -3.129 -13.143 1.00 86.62 86 PRO A N 1
ATOM 634 C CA . PRO A 1 86 ? 6.647 -4.000 -14.279 1.00 86.62 86 PRO A CA 1
ATOM 635 C C . PRO A 1 86 ? 8.135 -4.368 -14.370 1.00 86.62 86 PRO A C 1
ATOM 637 O O . PRO A 1 86 ? 9.010 -3.600 -13.964 1.00 86.62 86 PRO A O 1
ATOM 640 N N . GLU A 1 87 ? 8.432 -5.543 -14.920 1.00 83.62 87 GLU A N 1
ATOM 641 C CA . GLU A 1 87 ? 9.814 -5.980 -15.144 1.00 83.62 87 GLU A CA 1
ATOM 642 C C . GLU A 1 87 ? 10.577 -4.989 -16.030 1.00 83.62 87 GLU A C 1
ATOM 644 O O . GLU A 1 87 ? 10.025 -4.391 -16.955 1.00 83.62 87 GLU A O 1
ATOM 649 N N . GLY A 1 88 ? 11.857 -4.781 -15.717 1.00 80.56 88 GLY A N 1
ATOM 650 C CA . GLY A 1 88 ? 12.705 -3.815 -16.418 1.00 80.56 88 GLY A CA 1
ATOM 651 C C . GLY A 1 88 ? 12.409 -2.343 -16.103 1.00 80.56 88 GLY A C 1
ATOM 652 O O . GLY A 1 88 ? 13.139 -1.475 -16.580 1.00 80.56 88 GLY A O 1
ATOM 653 N N . VAL A 1 89 ? 11.391 -2.038 -15.287 1.00 82.56 89 VAL A N 1
ATOM 654 C CA . VAL A 1 89 ? 11.144 -0.678 -14.794 1.00 82.56 89 VAL A CA 1
ATOM 655 C C . VAL A 1 89 ? 11.949 -0.443 -13.519 1.00 82.56 89 VAL A C 1
ATOM 657 O O . VAL A 1 89 ? 11.806 -1.154 -12.523 1.00 82.56 89 VAL A O 1
ATOM 660 N N . SER A 1 90 ? 12.793 0.583 -13.552 1.00 81.00 90 SER A N 1
ATOM 661 C CA . SER A 1 90 ? 13.567 1.023 -12.393 1.00 81.00 90 SER A CA 1
ATOM 662 C C . SER A 1 90 ? 12.709 1.806 -11.404 1.00 81.00 90 SER A C 1
ATOM 664 O O . SER A 1 90 ? 11.750 2.482 -11.782 1.00 81.00 90 SER A O 1
ATOM 666 N N . LEU A 1 91 ? 13.104 1.761 -10.132 1.00 82.06 91 LEU A N 1
ATOM 667 C CA . LEU A 1 91 ? 12.567 2.661 -9.117 1.00 82.06 91 LEU A CA 1
ATOM 668 C C . LEU A 1 91 ? 12.833 4.124 -9.497 1.00 82.06 91 LEU A C 1
ATOM 670 O O . LEU A 1 91 ? 13.865 4.417 -10.116 1.00 82.06 91 LEU A O 1
ATOM 674 N N . PRO A 1 92 ? 11.951 5.054 -9.105 1.00 79.12 92 PRO A N 1
ATOM 675 C CA . PRO A 1 92 ? 12.282 6.465 -9.170 1.00 79.12 92 PRO A CA 1
ATOM 676 C C . PRO A 1 92 ? 13.538 6.721 -8.327 1.00 79.12 92 PRO A C 1
ATOM 678 O O . PRO A 1 92 ? 13.631 6.322 -7.172 1.00 79.12 92 PRO A O 1
ATOM 681 N N . GLY A 1 93 ? 14.540 7.377 -8.914 1.00 73.81 93 GLY A N 1
ATOM 682 C CA . GLY A 1 93 ? 15.831 7.621 -8.257 1.00 73.81 93 GLY A CA 1
ATOM 683 C C . GLY A 1 93 ? 15.793 8.646 -7.114 1.00 73.81 93 GLY A C 1
ATOM 684 O O . GLY A 1 93 ? 16.850 9.036 -6.630 1.00 73.81 93 GLY A O 1
ATOM 685 N N . ARG A 1 94 ? 14.604 9.122 -6.727 1.00 80.31 94 ARG A N 1
ATOM 686 C CA . ARG A 1 94 ? 14.368 10.114 -5.669 1.00 80.31 94 ARG A CA 1
ATOM 687 C C . ARG A 1 94 ? 13.492 9.508 -4.580 1.00 80.31 94 ARG A C 1
ATOM 689 O O . ARG A 1 94 ? 12.759 8.551 -4.837 1.00 80.31 94 ARG A O 1
ATOM 696 N N . ASP A 1 95 ? 13.546 10.099 -3.392 1.00 85.62 95 ASP A N 1
ATOM 697 C CA . ASP A 1 95 ? 12.646 9.740 -2.302 1.00 85.62 95 ASP A CA 1
ATOM 698 C C . ASP A 1 95 ? 11.195 10.004 -2.714 1.00 85.62 95 ASP A C 1
ATOM 700 O O . ASP A 1 95 ? 10.854 11.069 -3.233 1.00 85.62 95 ASP A O 1
ATOM 704 N N . LEU A 1 96 ? 10.349 8.997 -2.508 1.00 89.00 96 LEU A N 1
ATOM 705 C CA . LEU A 1 96 ? 8.919 9.090 -2.746 1.00 89.00 96 LEU A CA 1
ATOM 706 C C . LEU A 1 96 ? 8.209 9.519 -1.466 1.00 89.00 96 LEU A C 1
ATOM 708 O O . LEU A 1 96 ? 8.486 9.015 -0.377 1.00 89.00 96 LEU A O 1
ATOM 712 N N . LEU A 1 97 ? 7.229 10.395 -1.627 1.00 90.75 97 LEU A N 1
ATOM 713 C CA . LEU A 1 97 ? 6.274 10.771 -0.600 1.00 90.75 97 LEU A CA 1
ATOM 714 C C . LEU A 1 97 ? 4.968 10.018 -0.839 1.00 90.75 97 LEU A C 1
ATOM 716 O O . LEU A 1 97 ? 4.559 9.818 -1.983 1.00 90.75 97 LEU A O 1
ATOM 720 N N . ALA A 1 98 ? 4.298 9.620 0.239 1.00 90.75 98 ALA A N 1
ATOM 721 C CA . ALA A 1 98 ? 2.997 8.968 0.170 1.00 90.75 98 ALA A CA 1
ATOM 722 C C . ALA A 1 98 ? 1.950 9.747 0.962 1.00 90.75 98 ALA A C 1
ATOM 724 O O . ALA A 1 98 ? 2.220 10.237 2.060 1.00 90.75 98 ALA A O 1
ATOM 725 N N . SER A 1 99 ? 0.733 9.799 0.429 1.00 90.44 99 SER A N 1
ATOM 726 C CA . SER A 1 99 ? -0.460 10.232 1.149 1.00 90.44 99 SER A CA 1
ATOM 727 C C . SER A 1 99 ? -1.570 9.198 0.981 1.00 90.44 99 SER A C 1
ATOM 729 O O . SER A 1 99 ? -1.698 8.566 -0.065 1.00 90.44 99 SER A O 1
ATOM 731 N N . LEU A 1 100 ? -2.365 8.993 2.029 1.00 89.06 100 LEU A N 1
ATOM 732 C CA . LEU A 1 100 ? -3.488 8.064 2.011 1.00 89.06 100 LEU A CA 1
ATOM 733 C C . LEU A 1 100 ? -4.735 8.827 2.451 1.00 89.06 100 LEU A C 1
ATOM 735 O O . LEU A 1 100 ? -4.910 9.138 3.627 1.00 89.06 100 LEU A O 1
ATOM 739 N N . GLY A 1 101 ? -5.569 9.195 1.483 1.00 87.31 101 GLY A N 1
ATOM 740 C CA . GLY A 1 101 ? -6.772 9.990 1.708 1.00 87.31 101 GLY A CA 1
ATOM 741 C C . GLY A 1 101 ? -8.019 9.118 1.777 1.00 87.31 101 GLY A C 1
ATOM 742 O O . GLY A 1 101 ? -8.229 8.275 0.907 1.00 87.31 101 GLY A O 1
ATOM 743 N N . ALA A 1 102 ? -8.867 9.329 2.781 1.00 84.00 102 ALA A N 1
ATOM 744 C CA . ALA A 1 102 ? -10.226 8.793 2.802 1.00 84.00 102 ALA A CA 1
ATOM 745 C C . ALA A 1 102 ? -11.216 9.798 2.184 1.00 84.00 102 ALA A C 1
ATOM 747 O O . ALA A 1 102 ? -10.956 10.996 2.130 1.00 84.00 102 ALA A O 1
ATOM 748 N N . LEU A 1 103 ? -12.390 9.319 1.758 1.00 73.31 103 LEU A N 1
ATOM 749 C CA . LEU A 1 103 ? -13.507 10.184 1.331 1.00 73.31 103 LEU A CA 1
ATOM 750 C C . LEU A 1 103 ? -14.098 11.020 2.482 1.00 73.31 103 LEU A C 1
ATOM 752 O O . LEU A 1 103 ? -14.757 12.030 2.250 1.00 73.31 103 LEU A O 1
ATOM 756 N N . GLN A 1 104 ? -13.885 10.589 3.723 1.00 65.88 104 GLN A N 1
ATOM 757 C CA . GLN A 1 104 ? -14.210 11.348 4.929 1.00 65.88 104 GLN A CA 1
ATOM 758 C C . GLN A 1 104 ? -12.969 12.132 5.383 1.00 65.88 104 GLN A C 1
ATOM 760 O O . GLN A 1 104 ? -11.862 11.727 5.032 1.00 65.88 104 GLN A O 1
ATOM 765 N N . PRO A 1 105 ? -13.107 13.219 6.168 1.00 55.91 105 PRO A N 1
ATOM 766 C CA . PRO A 1 105 ? -11.989 14.049 6.636 1.00 55.91 105 PRO A CA 1
ATOM 767 C C . PRO A 1 105 ? -11.138 13.346 7.712 1.00 55.91 105 PRO A C 1
ATOM 769 O O . PRO A 1 105 ? -10.869 13.889 8.781 1.00 55.91 105 PRO A O 1
ATOM 772 N N . GLN A 1 106 ? -10.722 12.114 7.438 1.00 60.59 106 GLN A N 1
ATOM 773 C CA . GLN A 1 106 ? -9.768 11.357 8.217 1.00 60.59 106 GLN A CA 1
ATOM 774 C C . GLN A 1 106 ? -8.434 11.435 7.481 1.00 60.59 106 GLN A C 1
ATOM 776 O O . GLN A 1 106 ? -8.224 10.793 6.452 1.00 60.59 106 GLN A O 1
ATOM 781 N N . VAL A 1 107 ? -7.548 12.285 7.994 1.00 56.75 107 VAL A N 1
ATOM 782 C CA . VAL A 1 107 ? -6.148 12.304 7.573 1.00 56.75 107 VAL A CA 1
ATOM 783 C C . VAL A 1 107 ? -5.501 11.082 8.210 1.00 56.75 107 VAL A C 1
ATOM 785 O O . VAL A 1 107 ? -5.377 11.017 9.433 1.00 56.75 107 VAL A O 1
ATOM 788 N N . LEU A 1 108 ? -5.164 10.084 7.395 1.00 62.34 108 LEU A N 1
ATOM 789 C CA . LEU A 1 108 ? -4.418 8.929 7.876 1.00 62.34 108 LEU A CA 1
ATOM 790 C C . LEU A 1 108 ? -2.963 9.320 8.203 1.00 62.34 108 LEU A C 1
ATOM 792 O O . LEU A 1 108 ? -2.458 10.322 7.691 1.00 62.34 108 LEU A O 1
ATOM 796 N N . PRO A 1 109 ? -2.308 8.570 9.104 1.00 63.81 109 PRO A N 1
ATOM 797 C CA . PRO A 1 109 ? -1.055 8.979 9.732 1.00 63.81 109 PRO A CA 1
ATOM 798 C C . PRO A 1 109 ? 0.144 8.965 8.784 1.00 63.81 109 PRO A C 1
ATOM 800 O O . PRO A 1 109 ? 0.060 8.531 7.638 1.00 63.81 109 PRO A O 1
ATOM 803 N N . THR A 1 110 ? 1.282 9.435 9.306 1.00 67.56 110 THR A N 1
ATOM 804 C CA . THR A 1 110 ? 2.573 9.483 8.617 1.00 67.56 110 THR A CA 1
ATOM 805 C C . THR A 1 110 ? 2.877 8.168 7.908 1.00 67.56 110 THR A C 1
ATOM 807 O O . THR A 1 110 ? 3.066 7.130 8.550 1.00 67.56 110 THR A O 1
ATOM 810 N N . LEU A 1 111 ? 2.949 8.241 6.582 1.00 83.38 111 LEU A N 1
ATOM 811 C CA . LEU A 1 111 ? 3.283 7.112 5.730 1.00 83.38 111 LEU A CA 1
ATOM 812 C C . LEU A 1 111 ? 4.797 7.017 5.573 1.00 83.38 111 LEU A C 1
ATOM 814 O O . LEU A 1 111 ? 5.477 8.011 5.321 1.00 83.38 111 LEU A O 1
ATOM 818 N N . GLN A 1 112 ? 5.317 5.806 5.718 1.00 89.12 112 GLN A N 1
ATOM 819 C CA . GLN A 1 112 ? 6.692 5.468 5.377 1.00 89.12 112 GLN A CA 1
ATOM 820 C C . GLN A 1 112 ? 6.702 4.835 3.994 1.00 89.12 112 GLN A C 1
ATOM 822 O O . GLN A 1 112 ? 5.865 3.979 3.703 1.00 89.12 112 GLN A O 1
ATOM 827 N N . VAL A 1 113 ? 7.652 5.245 3.157 1.00 90.50 113 VAL A N 1
ATOM 828 C CA . VAL A 1 113 ? 7.844 4.675 1.824 1.00 90.50 113 VAL A CA 1
ATOM 829 C C . VAL A 1 113 ? 9.211 4.017 1.761 1.00 90.50 113 VAL A C 1
ATOM 831 O O . VAL A 1 113 ? 10.231 4.659 1.999 1.00 90.50 113 VAL A O 1
ATOM 834 N N . LEU A 1 114 ? 9.228 2.730 1.433 1.00 89.69 114 LEU A N 1
ATOM 835 C CA . LEU A 1 114 ? 10.436 1.958 1.186 1.00 89.69 114 LEU A CA 1
ATOM 836 C C . LEU A 1 114 ? 10.477 1.547 -0.283 1.00 89.69 114 LEU A C 1
ATOM 838 O O . LEU A 1 114 ? 9.531 0.957 -0.804 1.00 89.69 114 LEU A O 1
ATOM 842 N N . GLN A 1 115 ? 11.598 1.832 -0.936 1.00 86.88 115 GLN A N 1
ATOM 843 C CA . GLN A 1 115 ? 11.859 1.432 -2.312 1.00 86.88 115 GLN A CA 1
ATOM 844 C C . GLN A 1 115 ? 12.881 0.295 -2.314 1.00 86.88 115 GLN A C 1
ATOM 846 O O . GLN A 1 115 ? 13.985 0.441 -1.792 1.00 86.88 115 GLN A O 1
ATOM 851 N N . VAL A 1 116 ? 12.511 -0.846 -2.887 1.00 86.00 116 VAL A N 1
ATOM 852 C CA . VAL A 1 116 ? 13.338 -2.054 -2.933 1.00 86.00 116 VAL A CA 1
ATOM 853 C C . VAL A 1 116 ? 13.678 -2.366 -4.383 1.00 86.00 116 VAL A C 1
ATOM 855 O O . VAL A 1 116 ? 12.795 -2.601 -5.213 1.00 86.00 116 VAL A O 1
ATOM 858 N N . ALA A 1 117 ? 14.970 -2.326 -4.702 1.00 85.12 117 ALA A N 1
ATOM 859 C CA . ALA A 1 117 ? 15.458 -2.669 -6.030 1.00 85.12 117 ALA A CA 1
ATOM 860 C C . ALA A 1 117 ? 15.196 -4.157 -6.345 1.00 85.12 117 ALA A C 1
ATOM 862 O O . ALA A 1 117 ? 15.083 -4.969 -5.421 1.00 85.12 117 ALA A O 1
ATOM 863 N N . PRO A 1 118 ? 15.127 -4.535 -7.634 1.00 83.06 118 PRO A N 1
ATOM 864 C CA . PRO A 1 118 ? 15.057 -5.937 -8.025 1.00 83.06 118 PRO A CA 1
ATOM 865 C C . PRO A 1 118 ? 16.200 -6.753 -7.408 1.00 83.06 118 PRO A C 1
ATOM 867 O O . PRO A 1 118 ? 17.317 -6.264 -7.232 1.00 83.06 118 PRO A O 1
ATOM 870 N N . SER A 1 119 ? 15.925 -8.015 -7.102 1.00 80.31 119 SER A N 1
ATOM 871 C CA . SER A 1 119 ? 16.883 -8.956 -6.522 1.00 80.31 119 SER A CA 1
ATOM 872 C C . SER A 1 119 ? 16.725 -10.342 -7.144 1.00 80.31 119 SER A C 1
ATOM 874 O O . SER A 1 119 ? 15.785 -10.603 -7.887 1.00 80.31 119 SER A O 1
ATOM 876 N N . THR A 1 120 ? 17.607 -11.277 -6.793 1.00 71.62 120 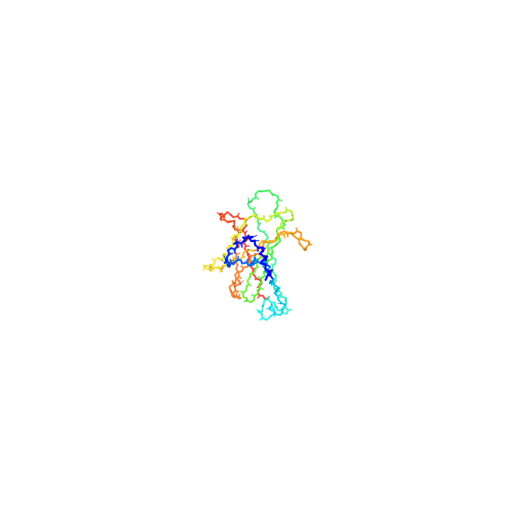THR A N 1
ATOM 877 C CA . THR A 1 120 ? 17.478 -12.681 -7.219 1.00 71.62 120 THR A CA 1
ATOM 878 C C . THR A 1 120 ? 16.212 -13.362 -6.687 1.00 71.62 120 THR A C 1
ATOM 880 O O . THR A 1 120 ? 15.779 -14.359 -7.252 1.00 71.62 120 THR A O 1
ATOM 883 N N . ALA A 1 121 ? 15.610 -12.835 -5.615 1.00 70.25 121 ALA A N 1
ATOM 884 C CA . ALA A 1 121 ? 14.357 -13.335 -5.050 1.00 70.25 121 ALA A CA 1
ATOM 885 C C . ALA A 1 121 ? 13.105 -12.686 -5.673 1.00 70.25 121 ALA A C 1
ATOM 887 O O . ALA A 1 121 ? 12.008 -13.223 -5.541 1.00 70.25 121 ALA A O 1
ATOM 888 N N . SER A 1 122 ? 13.253 -11.530 -6.329 1.00 73.94 122 SER A N 1
ATOM 889 C CA . SER A 1 122 ? 12.173 -10.812 -7.011 1.00 73.94 122 SER A CA 1
ATOM 890 C C . SER A 1 122 ? 12.747 -10.003 -8.164 1.00 73.94 122 SER A C 1
ATOM 892 O O . SER A 1 122 ? 13.393 -8.979 -7.949 1.00 73.94 122 SER A O 1
ATOM 894 N N . GLU A 1 123 ? 12.441 -10.417 -9.388 1.00 82.56 123 GLU A N 1
ATOM 895 C CA . GLU A 1 123 ? 12.878 -9.736 -10.616 1.00 82.56 123 GLU A CA 1
ATOM 896 C C . GLU A 1 123 ? 12.223 -8.354 -10.802 1.00 82.56 123 GLU A C 1
ATOM 898 O O . GLU A 1 123 ? 12.621 -7.574 -11.665 1.00 82.56 123 GLU A O 1
ATOM 903 N N . ARG A 1 124 ? 11.228 -8.029 -9.967 1.00 84.38 124 ARG A N 1
ATOM 904 C CA . ARG A 1 124 ? 10.509 -6.756 -9.972 1.00 84.38 124 ARG A CA 1
ATOM 905 C C . ARG A 1 124 ? 10.983 -5.846 -8.851 1.00 84.38 124 ARG A C 1
ATOM 907 O O . ARG A 1 124 ? 11.159 -6.289 -7.714 1.00 84.38 124 ARG A O 1
ATOM 914 N N . ALA A 1 125 ? 11.116 -4.565 -9.182 1.00 88.06 125 ALA A N 1
ATOM 915 C CA . ALA A 1 125 ? 11.254 -3.499 -8.205 1.00 88.06 125 ALA A CA 1
ATOM 916 C C . ALA A 1 125 ? 9.962 -3.367 -7.390 1.00 88.06 125 ALA A C 1
ATOM 918 O O . ALA A 1 125 ? 8.866 -3.615 -7.903 1.00 88.06 125 ALA A O 1
ATOM 919 N N . GLN A 1 126 ? 10.085 -2.965 -6.130 1.00 88.25 126 GLN A N 1
ATOM 920 C CA . GLN A 1 126 ? 8.957 -2.879 -5.210 1.00 88.25 126 GLN A CA 1
ATOM 921 C C . GLN A 1 126 ? 8.935 -1.530 -4.500 1.00 88.25 126 GLN A C 1
ATOM 923 O O . GLN A 1 126 ? 9.967 -1.027 -4.061 1.00 88.25 126 GLN A O 1
ATOM 928 N N . ILE A 1 127 ? 7.741 -0.973 -4.346 1.00 89.50 127 ILE A N 1
ATOM 929 C CA . ILE A 1 127 ? 7.470 0.151 -3.455 1.00 89.50 127 ILE A CA 1
ATOM 930 C C . ILE A 1 127 ? 6.549 -0.367 -2.357 1.00 89.50 127 ILE A C 1
ATOM 932 O O . ILE A 1 127 ? 5.492 -0.934 -2.639 1.00 89.50 127 ILE A O 1
ATOM 936 N N . ILE A 1 128 ? 6.961 -0.187 -1.108 1.00 91.38 128 ILE A N 1
ATOM 937 C CA . ILE A 1 128 ? 6.194 -0.558 0.076 1.00 91.38 128 ILE A CA 1
ATOM 938 C C . ILE A 1 128 ? 5.812 0.731 0.786 1.00 91.38 128 ILE A C 1
ATOM 940 O O . ILE A 1 128 ? 6.675 1.520 1.165 1.00 91.38 128 ILE A O 1
ATOM 944 N N . VAL A 1 129 ? 4.514 0.935 0.958 1.00 92.25 129 VAL A N 1
ATOM 945 C CA . VAL A 1 129 ? 3.959 2.048 1.721 1.00 92.25 129 VAL A CA 1
ATOM 946 C C . VAL A 1 129 ? 3.374 1.492 3.003 1.00 92.25 129 VAL A C 1
ATOM 948 O O . VAL A 1 129 ? 2.509 0.622 2.941 1.00 92.25 129 VAL A O 1
ATOM 951 N N . GLU A 1 130 ? 3.808 1.994 4.151 1.00 90.31 130 GLU A N 1
ATOM 952 C CA . GLU A 1 130 ? 3.303 1.569 5.455 1.00 90.31 130 GLU A CA 1
ATOM 953 C C . GLU A 1 130 ? 2.788 2.740 6.277 1.00 90.31 130 GLU A C 1
ATOM 955 O O . GLU A 1 130 ? 3.355 3.830 6.246 1.00 90.31 130 GLU A O 1
ATOM 960 N N . ALA A 1 131 ? 1.763 2.487 7.085 1.00 88.69 131 ALA A N 1
ATOM 961 C CA . ALA A 1 131 ? 1.282 3.437 8.077 1.00 88.69 131 ALA A CA 1
ATOM 962 C C . ALA A 1 131 ? 0.785 2.710 9.335 1.00 88.69 131 ALA A C 1
ATOM 964 O O . ALA A 1 131 ? 0.284 1.581 9.240 1.00 88.69 131 ALA A O 1
ATOM 965 N N . PRO A 1 132 ? 0.897 3.331 10.524 1.00 85.69 132 PRO A N 1
ATOM 966 C CA . PRO A 1 132 ? 0.137 2.873 11.677 1.00 85.69 132 PRO A CA 1
ATOM 967 C C . PRO A 1 132 ? -1.361 3.020 11.380 1.00 85.69 132 PRO A C 1
ATOM 969 O O . PRO A 1 132 ? -1.778 3.967 10.729 1.00 85.69 132 PRO A O 1
ATOM 972 N N . ALA A 1 133 ? -2.178 2.072 11.813 1.00 85.19 133 ALA A N 1
ATOM 973 C CA . ALA A 1 133 ? -3.631 2.163 11.708 1.00 85.19 133 ALA A CA 1
ATOM 974 C C . ALA A 1 133 ? -4.260 1.174 12.682 1.00 85.19 133 ALA A C 1
ATOM 976 O O . ALA A 1 133 ? -3.894 -0.002 12.705 1.00 85.19 133 ALA A O 1
ATOM 977 N N . SER A 1 134 ? -5.225 1.632 13.468 1.00 83.12 134 SER A N 1
ATOM 978 C CA . SER A 1 134 ? -6.089 0.739 14.235 1.00 83.12 134 SER A CA 1
ATOM 979 C C . SER A 1 134 ? -6.981 -0.093 13.310 1.00 83.12 134 SER A C 1
ATOM 981 O O . SER A 1 134 ? -7.228 0.262 12.154 1.00 83.12 134 SER A O 1
ATOM 983 N N . THR A 1 135 ? -7.542 -1.184 13.838 1.00 78.88 135 THR A N 1
ATOM 984 C CA . THR A 1 135 ? -8.493 -2.023 13.096 1.00 78.88 135 THR A CA 1
ATOM 985 C C . THR A 1 135 ? -9.636 -1.207 12.497 1.00 78.88 135 THR A C 1
ATOM 987 O O . THR A 1 135 ? -9.993 -1.447 11.351 1.00 78.88 135 THR A O 1
ATOM 990 N N . THR A 1 136 ? -10.180 -0.235 13.236 1.00 82.56 136 THR A N 1
ATOM 991 C CA . THR A 1 136 ? -11.293 0.616 12.786 1.00 82.56 136 THR A CA 1
ATOM 992 C C . THR A 1 136 ? -10.864 1.578 11.680 1.00 82.56 136 THR A C 1
ATOM 994 O O . THR A 1 136 ? -11.580 1.736 10.694 1.00 82.56 136 THR A O 1
ATOM 997 N N . GLU A 1 137 ? -9.676 2.174 11.804 1.00 84.88 137 GLU A N 1
ATOM 998 C CA . GLU A 1 137 ? -9.094 3.074 10.799 1.00 84.88 137 GLU A CA 1
ATOM 999 C C . GLU A 1 137 ? -8.679 2.360 9.514 1.00 84.88 137 GLU A C 1
ATOM 1001 O O . GLU A 1 137 ? -8.367 3.039 8.550 1.00 84.88 137 GLU A O 1
ATOM 1006 N N . ALA A 1 138 ? -8.647 1.025 9.475 1.00 84.56 138 ALA A N 1
ATOM 1007 C CA . ALA A 1 138 ? -8.308 0.257 8.277 1.00 84.56 138 ALA A CA 1
ATOM 1008 C C . ALA A 1 138 ? -9.540 -0.195 7.466 1.00 84.56 138 ALA A C 1
ATOM 1010 O O . ALA A 1 138 ? -9.381 -0.764 6.386 1.00 84.56 138 ALA A O 1
ATOM 1011 N N . LEU A 1 139 ? -10.766 0.022 7.964 1.00 84.88 139 LEU A N 1
ATOM 1012 C CA . LEU A 1 139 ? -12.002 -0.472 7.329 1.00 84.88 139 LEU A CA 1
ATOM 1013 C C . LEU A 1 139 ? -12.533 0.421 6.196 1.00 84.88 139 LEU A C 1
ATOM 1015 O O . LEU A 1 139 ? -13.521 0.065 5.552 1.00 84.88 139 LEU A O 1
ATOM 1019 N N . GLY A 1 140 ? -11.917 1.578 5.959 1.00 85.81 140 GLY A N 1
ATOM 1020 C CA . GLY A 1 140 ? -12.345 2.513 4.926 1.00 85.81 140 GLY A CA 1
ATOM 1021 C C . GLY A 1 140 ? -11.914 2.133 3.509 1.00 85.81 140 GLY A C 1
ATOM 1022 O O . GLY A 1 140 ? -11.253 1.124 3.251 1.00 85.81 140 GLY A O 1
ATOM 1023 N N . VAL A 1 141 ? -12.305 2.997 2.575 1.00 89.38 141 VAL A N 1
ATOM 1024 C CA . VAL A 1 141 ? -11.801 3.010 1.201 1.00 89.38 141 VAL A CA 1
ATOM 1025 C C . VAL A 1 141 ? -10.930 4.246 1.049 1.00 89.38 141 VAL A C 1
ATOM 1027 O O . VAL A 1 141 ? -11.361 5.352 1.388 1.00 89.38 141 VAL A O 1
ATOM 1030 N N . TYR A 1 142 ? -9.721 4.048 0.537 1.00 90.19 142 TYR A N 1
ATOM 1031 C CA . TYR A 1 142 ? -8.696 5.077 0.465 1.00 90.19 142 TYR A CA 1
ATOM 1032 C C . TYR A 1 142 ? -8.231 5.318 -0.964 1.00 90.19 142 TYR A C 1
ATOM 1034 O O . TYR A 1 142 ? -8.332 4.457 -1.837 1.00 90.19 142 TYR A O 1
ATOM 1042 N N . THR A 1 143 ? -7.672 6.500 -1.175 1.00 91.62 143 THR A N 1
ATOM 1043 C CA . THR A 1 143 ? -6.846 6.827 -2.331 1.00 91.62 143 THR A CA 1
ATOM 1044 C C . THR A 1 143 ? -5.411 6.980 -1.851 1.00 91.62 143 THR A C 1
ATOM 1046 O O . THR A 1 143 ? -5.140 7.829 -1.003 1.00 91.62 143 THR A O 1
ATOM 1049 N N . LEU A 1 144 ? -4.506 6.146 -2.361 1.00 91.75 144 LEU A N 1
ATOM 1050 C CA . LEU A 1 144 ? -3.069 6.286 -2.133 1.00 91.75 144 LEU A CA 1
ATOM 1051 C C . LEU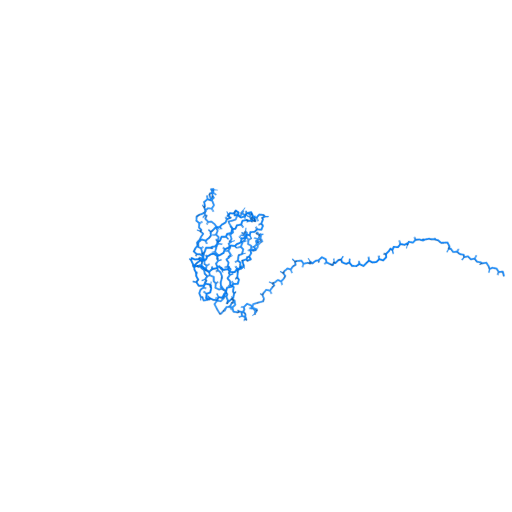 A 1 144 ? -2.479 7.139 -3.252 1.00 91.75 144 LEU A C 1
ATOM 1053 O O . LEU A 1 144 ? -2.574 6.763 -4.418 1.00 91.75 144 LEU A O 1
ATOM 1057 N N . GLU A 1 145 ? -1.836 8.248 -2.911 1.00 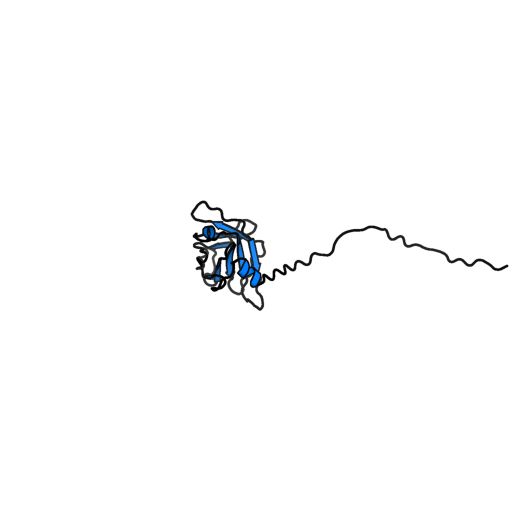92.12 145 GLU A N 1
ATOM 1058 C CA . GLU A 1 145 ? -1.028 9.018 -3.852 1.00 92.12 145 GLU A CA 1
ATOM 1059 C C . GLU A 1 145 ? 0.453 8.869 -3.511 1.00 92.12 145 GLU A C 1
ATOM 1061 O O . GLU A 1 145 ? 0.855 9.024 -2.359 1.00 92.12 145 GLU A O 1
ATOM 1066 N N . LEU A 1 146 ? 1.260 8.573 -4.527 1.00 91.25 146 LEU A N 1
ATOM 1067 C CA . LEU A 1 146 ? 2.713 8.629 -4.484 1.00 91.25 146 LEU A CA 1
ATOM 1068 C C . LEU A 1 146 ? 3.182 9.833 -5.287 1.00 91.25 146 LEU A C 1
ATOM 1070 O O . LEU A 1 146 ? 2.834 9.978 -6.464 1.00 91.25 146 LEU A O 1
ATOM 1074 N N . LEU A 1 147 ? 3.988 10.667 -4.649 1.00 90.31 147 LEU A N 1
ATOM 1075 C CA . LEU A 1 147 ? 4.600 11.850 -5.232 1.00 90.31 147 LEU A CA 1
ATOM 1076 C C . LEU A 1 147 ? 6.122 11.689 -5.189 1.00 90.31 147 LEU A C 1
ATOM 1078 O O . LEU A 1 147 ? 6.644 11.034 -4.288 1.00 90.31 147 LEU A O 1
ATOM 1082 N N . ASP A 1 148 ? 6.840 12.278 -6.135 1.00 87.94 148 ASP A N 1
ATOM 1083 C CA . ASP A 1 148 ? 8.276 12.491 -5.964 1.00 87.94 148 ASP A CA 1
ATOM 1084 C C . ASP A 1 148 ? 8.554 13.608 -4.942 1.00 87.94 148 ASP A C 1
ATOM 1086 O O . ASP A 1 148 ? 7.641 14.262 -4.425 1.00 87.94 148 ASP A O 1
ATOM 1090 N N . ALA A 1 149 ? 9.833 13.816 -4.631 1.00 82.94 149 ALA A N 1
ATOM 1091 C CA . ALA A 1 149 ? 10.281 14.842 -3.694 1.00 82.94 149 ALA A CA 1
ATOM 1092 C C . ALA A 1 149 ? 9.892 16.272 -4.122 1.00 82.94 149 ALA A C 1
ATOM 1094 O O . ALA A 1 149 ? 9.811 17.169 -3.284 1.00 82.94 149 ALA A O 1
ATOM 1095 N N . GLU A 1 150 ? 9.629 16.489 -5.411 1.00 86.00 150 GLU A N 1
ATOM 1096 C CA . GLU A 1 150 ? 9.194 17.763 -5.980 1.00 86.00 150 GLU A CA 1
ATOM 1097 C C . GLU A 1 150 ? 7.664 17.943 -5.944 1.00 86.00 150 GLU A C 1
ATOM 1099 O O . GLU A 1 150 ? 7.155 19.003 -6.312 1.00 86.00 150 GLU A O 1
ATOM 1104 N N . GLY A 1 151 ? 6.920 16.935 -5.475 1.00 83.12 151 GLY A N 1
ATOM 1105 C CA . GLY A 1 151 ? 5.459 16.936 -5.429 1.00 83.12 151 GLY A CA 1
ATOM 1106 C C . GLY A 1 151 ? 4.799 16.531 -6.750 1.00 83.12 151 GLY A C 1
ATOM 1107 O O . GLY A 1 151 ? 3.575 16.622 -6.878 1.00 83.12 151 GLY A O 1
ATOM 1108 N N . THR A 1 152 ? 5.570 16.067 -7.734 1.00 87.31 152 THR A N 1
ATOM 1109 C CA . THR A 1 152 ? 5.034 15.523 -8.981 1.00 87.31 152 THR A CA 1
ATOM 1110 C C . THR A 1 152 ? 4.430 14.157 -8.718 1.00 87.31 152 THR A C 1
ATOM 1112 O O . THR A 1 152 ? 5.021 13.282 -8.089 1.00 87.31 152 THR A O 1
ATOM 1115 N N . ARG A 1 153 ? 3.228 13.945 -9.242 1.00 87.81 153 ARG A N 1
ATOM 1116 C CA . ARG A 1 153 ? 2.491 12.701 -9.065 1.00 87.81 153 ARG A CA 1
ATOM 1117 C C . ARG A 1 153 ? 3.139 11.553 -9.839 1.00 87.81 153 ARG A C 1
ATOM 1119 O O . ARG A 1 153 ? 3.120 11.543 -11.066 1.00 87.81 153 ARG A O 1
ATOM 1126 N N . PHE A 1 154 ? 3.645 10.568 -9.104 1.00 87.50 154 PHE A N 1
ATOM 1127 C CA . PHE A 1 154 ? 4.192 9.327 -9.644 1.00 87.50 154 PHE A CA 1
ATOM 1128 C C . PHE A 1 154 ? 3.089 8.293 -9.897 1.00 87.50 154 PHE A C 1
ATOM 1130 O O . PHE A 1 154 ? 3.008 7.707 -10.976 1.00 87.50 154 PHE A O 1
ATOM 1137 N N . LEU A 1 155 ? 2.212 8.080 -8.911 1.00 88.50 155 LEU A N 1
ATOM 1138 C CA . LEU A 1 155 ? 1.138 7.089 -8.980 1.00 88.50 155 LEU A CA 1
ATOM 1139 C C . LEU A 1 155 ? -0.041 7.521 -8.108 1.00 88.50 155 LEU A C 1
ATOM 1141 O O . LEU A 1 155 ? 0.150 8.050 -7.021 1.00 88.50 155 LEU A O 1
ATOM 1145 N N . VAL A 1 156 ? -1.264 7.254 -8.559 1.00 91.06 156 VAL A N 1
ATOM 1146 C CA . VAL A 1 156 ? -2.473 7.387 -7.734 1.00 91.06 156 VAL A CA 1
ATOM 1147 C C . VAL A 1 156 ? -3.243 6.098 -7.827 1.00 91.06 156 VAL A C 1
ATOM 1149 O O . VAL A 1 156 ? -3.597 5.706 -8.931 1.00 91.06 156 VAL A O 1
ATOM 1152 N N . LEU A 1 157 ? -3.499 5.469 -6.686 1.00 90.56 157 LEU A N 1
ATOM 1153 C CA . LEU A 1 157 ? -4.266 4.242 -6.540 1.00 90.56 157 LEU A CA 1
ATOM 1154 C C . LEU A 1 157 ? -5.594 4.559 -5.846 1.00 90.56 157 LEU A C 1
ATOM 1156 O O . LEU A 1 157 ? -5.603 4.746 -4.628 1.00 90.56 157 LEU A O 1
ATOM 1160 N N . PRO A 1 158 ? -6.709 4.640 -6.589 1.00 90.44 158 PRO A N 1
ATOM 1161 C CA . PRO A 1 158 ? -8.029 4.719 -5.985 1.00 90.44 158 PRO A CA 1
ATOM 1162 C C . PRO A 1 158 ? -8.444 3.353 -5.419 1.00 90.44 158 PRO A C 1
ATOM 1164 O O . PRO A 1 158 ? -7.833 2.324 -5.716 1.00 90.44 158 PRO A O 1
ATOM 1167 N N . ASP A 1 159 ? -9.515 3.348 -4.629 1.00 89.94 159 ASP A N 1
ATOM 1168 C CA . ASP A 1 159 ? -10.170 2.138 -4.117 1.00 89.94 159 ASP A CA 1
ATOM 1169 C C . ASP A 1 159 ? -9.259 1.187 -3.316 1.00 89.94 159 ASP A C 1
ATOM 1171 O O . ASP A 1 159 ? -9.499 -0.023 -3.242 1.00 89.94 159 ASP A O 1
ATOM 1175 N N . VAL A 1 160 ? -8.230 1.728 -2.661 1.00 89.50 160 VAL A N 1
ATOM 1176 C CA . VAL A 1 160 ? -7.370 0.972 -1.749 1.00 89.50 160 VAL A CA 1
ATOM 1177 C C . VAL A 1 160 ? -8.196 0.562 -0.536 1.00 89.5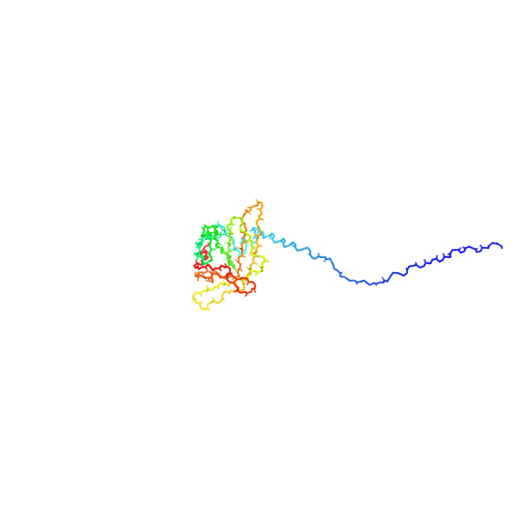0 160 VAL A C 1
ATOM 1179 O O . VAL A 1 160 ? -8.746 1.397 0.180 1.00 89.50 160 VAL A O 1
ATOM 1182 N N . ARG A 1 161 ? -8.277 -0.746 -0.298 1.00 90.62 161 ARG A N 1
ATOM 1183 C CA . ARG A 1 161 ? -8.936 -1.343 0.868 1.00 90.62 161 ARG A CA 1
ATOM 1184 C C . ARG A 1 161 ? -7.955 -2.234 1.597 1.00 90.62 161 ARG A C 1
ATOM 1186 O O . ARG A 1 161 ? -7.087 -2.828 0.959 1.00 90.62 161 ARG A O 1
ATOM 1193 N N . PHE A 1 162 ? -8.131 -2.382 2.901 1.00 87.06 162 PHE A N 1
ATOM 1194 C CA . PHE A 1 162 ? -7.351 -3.317 3.702 1.00 87.06 162 PHE A CA 1
ATOM 1195 C C . PHE A 1 162 ? -8.222 -4.509 4.123 1.00 87.06 162 PHE A C 1
ATOM 1197 O O . PHE A 1 162 ? -9.431 -4.350 4.306 1.00 87.06 162 PHE A O 1
ATOM 1204 N N . PRO A 1 163 ? -7.645 -5.717 4.245 1.00 84.38 163 PRO A N 1
ATOM 1205 C CA . PRO A 1 163 ? -8.377 -6.900 4.695 1.00 84.38 163 PRO A CA 1
ATOM 1206 C C . PRO A 1 163 ? -9.130 -6.684 6.012 1.00 84.38 163 PRO A C 1
ATOM 1208 O O . PRO A 1 163 ? -8.668 -5.932 6.865 1.00 84.38 163 PRO A O 1
ATOM 1211 N N . THR A 1 164 ? -10.266 -7.362 6.206 1.00 77.19 164 THR A N 1
ATOM 1212 C CA . THR A 1 164 ? -11.150 -7.215 7.385 1.00 77.19 164 THR A CA 1
ATOM 1213 C C . THR A 1 164 ? -10.893 -8.223 8.511 1.00 77.19 164 THR A C 1
ATOM 1215 O O . THR A 1 164 ? -11.345 -8.008 9.634 1.00 77.19 164 THR A O 1
ATOM 1218 N N . SER A 1 165 ? -10.133 -9.292 8.260 1.00 59.78 165 SER A N 1
ATOM 1219 C CA . SER A 1 165 ? -9.853 -10.386 9.210 1.00 59.78 165 SER A CA 1
ATOM 1220 C C . SER A 1 165 ? -8.381 -10.748 9.217 1.00 59.78 165 SER A C 1
ATOM 1222 O O . SER A 1 165 ? -7.902 -11.093 8.116 1.00 59.78 165 SER A O 1
#

Organism: NCBI:txid2316733

Foldseek 3Di:
DDDDDDDDDDDDDDDDDDDDDPDPPPPPPPPCDPCNCDVQQCQDPPGWDKDWADFDQDPDDDDPRPDWTWMWTDGQWKIKIKTWDPAPDFDDPADKAKFKDFPDPDGFDGKDWDWAGADPVGSTTMIMIMGTDHLVRQATWIWMWIAGPVRHTPGIGGRDHYDND